Protein AF-A0AAD7NFL4-F1 (afdb_monomer_lite)

pLDDT: mean 72.19, std 21.18, range [31.39, 96.06]

Structure (mmCIF, N/CA/C/O backbone):
data_AF-A0AAD7NFL4-F1
#
_entry.id   AF-A0AAD7NFL4-F1
#
loop_
_atom_site.group_PDB
_atom_site.id
_atom_site.type_symbol
_atom_site.label_atom_id
_atom_site.label_alt_id
_atom_site.label_comp_id
_atom_site.label_asym_id
_atom_site.label_entity_id
_atom_site.label_seq_id
_atom_site.pdbx_PDB_ins_code
_atom_site.Cartn_x
_atom_site.Cartn_y
_atom_site.Cartn_z
_atom_site.occupancy
_atom_site.B_iso_or_equiv
_atom_site.auth_seq_id
_atom_site.auth_comp_id
_atom_site.auth_asym_id
_atom_site.auth_atom_id
_atom_site.pdbx_PDB_model_num
ATOM 1 N N . ARG A 1 1 ? -0.086 -15.988 -3.240 1.00 50.41 1 ARG A N 1
ATOM 2 C CA . ARG A 1 1 ? 0.186 -14.567 -2.906 1.00 50.41 1 ARG A CA 1
ATOM 3 C C . ARG A 1 1 ? 1.492 -14.173 -3.579 1.00 50.41 1 ARG A C 1
ATOM 5 O O . ARG A 1 1 ? 2.444 -14.924 -3.448 1.00 50.41 1 ARG A O 1
ATOM 12 N N . SER A 1 2 ? 1.539 -13.041 -4.280 1.00 66.38 2 SER A N 1
ATOM 13 C CA . SER A 1 2 ? 2.717 -12.602 -5.056 1.00 66.38 2 SER A CA 1
ATOM 14 C C . SER A 1 2 ? 3.659 -11.677 -4.268 1.00 66.38 2 SER A C 1
ATOM 16 O O . SER A 1 2 ? 4.400 -10.898 -4.871 1.00 66.38 2 SER A O 1
ATOM 18 N N . GLY A 1 3 ? 3.600 -11.738 -2.932 1.00 82.19 3 GLY A N 1
ATOM 19 C CA . GLY A 1 3 ? 4.280 -10.808 -2.027 1.00 82.19 3 GLY A CA 1
ATOM 20 C C . GLY A 1 3 ? 3.727 -9.383 -2.108 1.00 82.19 3 GLY A C 1
ATOM 21 O O . GLY A 1 3 ? 2.635 -9.171 -2.635 1.00 82.19 3 GLY A O 1
ATOM 22 N N . VAL A 1 4 ? 4.514 -8.432 -1.603 1.00 87.00 4 VAL A N 1
ATOM 23 C CA . VAL A 1 4 ? 4.231 -6.992 -1.651 1.00 87.00 4 VAL A CA 1
ATOM 24 C C . VAL A 1 4 ? 4.142 -6.498 -3.104 1.00 87.00 4 VAL A C 1
ATOM 26 O O . VAL A 1 4 ? 4.871 -6.961 -3.996 1.00 87.00 4 VAL A O 1
ATOM 29 N N . ALA A 1 5 ? 3.228 -5.571 -3.364 1.00 88.56 5 ALA A N 1
ATOM 30 C CA . ALA A 1 5 ? 2.949 -4.993 -4.669 1.00 88.56 5 ALA A CA 1
ATOM 31 C C . ALA A 1 5 ? 2.813 -3.466 -4.607 1.00 88.56 5 ALA A C 1
ATOM 33 O O . ALA A 1 5 ? 2.559 -2.875 -3.562 1.00 88.56 5 ALA A O 1
ATOM 34 N N . ILE A 1 6 ? 2.980 -2.822 -5.764 1.00 88.00 6 ILE A N 1
ATOM 35 C CA . ILE A 1 6 ? 2.744 -1.384 -5.915 1.00 88.00 6 ILE A CA 1
ATOM 36 C C . ILE A 1 6 ? 1.289 -1.078 -5.551 1.00 88.00 6 ILE A C 1
ATOM 38 O O . ILE A 1 6 ? 0.370 -1.775 -5.985 1.00 88.00 6 ILE A O 1
ATOM 42 N N . GLY A 1 7 ? 1.092 -0.027 -4.762 1.00 90.00 7 GLY A N 1
ATOM 43 C CA . GLY A 1 7 ? -0.212 0.379 -4.255 1.00 90.00 7 GLY A CA 1
ATOM 44 C C . GLY A 1 7 ? -0.602 -0.247 -2.920 1.00 90.00 7 GLY A C 1
ATOM 45 O O . GLY A 1 7 ? -1.619 0.160 -2.363 1.00 90.00 7 GLY A O 1
ATOM 46 N N . ASP A 1 8 ? 0.178 -1.195 -2.390 1.00 93.62 8 ASP A N 1
ATOM 47 C CA . ASP A 1 8 ? -0.079 -1.761 -1.067 1.00 93.62 8 ASP A CA 1
ATOM 48 C C . ASP A 1 8 ? 0.111 -0.693 0.016 1.00 93.62 8 ASP A C 1
ATOM 50 O O . ASP A 1 8 ? 1.147 -0.028 0.091 1.00 93.62 8 ASP A O 1
ATOM 54 N N . VAL A 1 9 ? -0.893 -0.562 0.876 1.00 93.81 9 VAL A N 1
ATOM 55 C CA . VAL A 1 9 ? -0.883 0.248 2.090 1.00 93.81 9 VAL A CA 1
ATOM 56 C C . VAL A 1 9 ? -0.680 -0.677 3.275 1.00 93.81 9 VAL A C 1
ATOM 58 O O . VAL A 1 9 ? -1.300 -1.738 3.365 1.00 93.81 9 VAL A O 1
ATOM 61 N N . GLY A 1 10 ? 0.177 -0.274 4.203 1.00 92.69 10 GLY A N 1
ATOM 62 C CA . GLY A 1 10 ? 0.465 -1.072 5.383 1.00 92.69 10 GLY A CA 1
ATOM 63 C C . GLY A 1 10 ? 1.350 -0.351 6.381 1.00 92.69 10 GLY A C 1
ATOM 64 O O . GLY A 1 10 ? 1.540 0.866 6.314 1.00 92.69 10 GLY A O 1
ATOM 65 N N . ARG A 1 11 ? 1.914 -1.122 7.306 1.00 90.06 11 ARG A N 1
ATOM 66 C CA . ARG A 1 11 ? 2.918 -0.650 8.264 1.00 90.06 11 ARG A CA 1
ATOM 67 C C . ARG A 1 11 ? 4.123 -1.574 8.298 1.00 90.06 11 ARG A C 1
ATOM 69 O O . ARG A 1 11 ? 4.030 -2.734 7.907 1.00 90.06 11 ARG A O 1
ATOM 76 N N . ILE A 1 12 ? 5.216 -1.072 8.855 1.00 87.50 12 ILE A N 1
ATOM 77 C CA . ILE A 1 12 ? 6.337 -1.912 9.272 1.00 87.50 12 ILE A CA 1
ATOM 78 C C . ILE A 1 12 ? 6.144 -2.282 10.744 1.00 87.50 12 ILE A C 1
ATOM 80 O O . ILE A 1 12 ? 5.925 -1.406 11.584 1.00 87.50 12 ILE A O 1
ATOM 84 N N . THR A 1 13 ? 6.168 -3.576 11.056 1.00 85.31 13 THR A N 1
ATOM 85 C CA . THR A 1 13 ? 6.071 -4.083 12.432 1.00 85.31 13 THR A CA 1
ATOM 86 C C . THR A 1 13 ? 7.409 -3.930 13.170 1.00 85.31 13 THR A C 1
ATOM 88 O O . THR A 1 13 ? 8.444 -3.722 12.531 1.00 85.31 13 THR A O 1
ATOM 91 N N . PRO A 1 14 ? 7.442 -4.048 14.514 1.00 86.00 14 PRO A N 1
ATOM 92 C CA . PRO A 1 14 ? 8.701 -4.086 15.267 1.00 86.00 14 PRO A CA 1
ATOM 93 C C . PRO A 1 14 ? 9.675 -5.170 14.778 1.00 86.00 14 PRO A C 1
ATOM 95 O O . PRO A 1 14 ? 10.886 -4.956 14.793 1.00 86.00 14 PRO A O 1
ATOM 98 N N . ASP A 1 15 ? 9.139 -6.276 14.256 1.00 86.94 15 ASP A N 1
ATOM 99 C CA . ASP A 1 15 ? 9.893 -7.391 13.670 1.00 86.94 15 ASP A CA 1
ATOM 100 C C . ASP A 1 15 ? 10.379 -7.112 12.235 1.00 86.94 15 ASP A C 1
ATOM 102 O O . ASP A 1 15 ? 10.940 -7.983 11.576 1.00 86.94 15 ASP A O 1
ATOM 106 N N . ARG A 1 16 ? 10.205 -5.875 11.750 1.00 81.31 16 ARG A N 1
ATOM 107 C CA . ARG A 1 16 ? 10.581 -5.398 10.408 1.00 81.31 16 ARG A CA 1
ATOM 108 C C . ARG A 1 16 ? 9.837 -6.081 9.261 1.00 81.31 16 ARG A C 1
ATOM 110 O O . ARG A 1 16 ? 10.297 -6.048 8.120 1.00 81.31 16 ARG A O 1
ATOM 117 N N . GLU A 1 17 ? 8.666 -6.637 9.540 1.00 84.88 17 GLU A N 1
ATOM 118 C CA . GLU A 1 17 ? 7.789 -7.199 8.519 1.00 84.88 17 GLU A CA 1
ATOM 119 C C . GLU A 1 17 ? 6.820 -6.144 7.986 1.00 84.88 17 GLU A C 1
ATOM 121 O O . GLU A 1 17 ? 6.429 -5.213 8.694 1.00 84.88 17 GLU A O 1
ATOM 126 N N . PHE A 1 18 ? 6.402 -6.305 6.732 1.00 88.25 18 PHE A N 1
ATOM 127 C CA . PHE A 1 18 ? 5.345 -5.487 6.152 1.00 88.25 18 PHE A CA 1
ATOM 128 C C . PHE A 1 18 ? 3.967 -6.091 6.463 1.00 88.25 18 PHE A C 1
ATOM 130 O O . PHE A 1 18 ? 3.599 -7.140 5.932 1.00 88.25 18 PHE A O 1
ATOM 137 N N . ASP A 1 19 ? 3.197 -5.407 7.309 1.00 89.94 19 ASP A N 1
ATOM 138 C CA . ASP A 1 19 ? 1.815 -5.746 7.661 1.00 89.94 19 ASP A CA 1
ATOM 139 C C . ASP A 1 19 ? 0.856 -5.043 6.689 1.00 89.94 19 ASP A C 1
ATOM 141 O O . ASP A 1 19 ? 0.641 -3.830 6.761 1.00 89.94 19 ASP A O 1
ATOM 145 N N . PHE A 1 20 ? 0.330 -5.824 5.744 1.00 93.00 20 PHE A N 1
ATOM 146 C CA . PHE A 1 20 ? -0.546 -5.374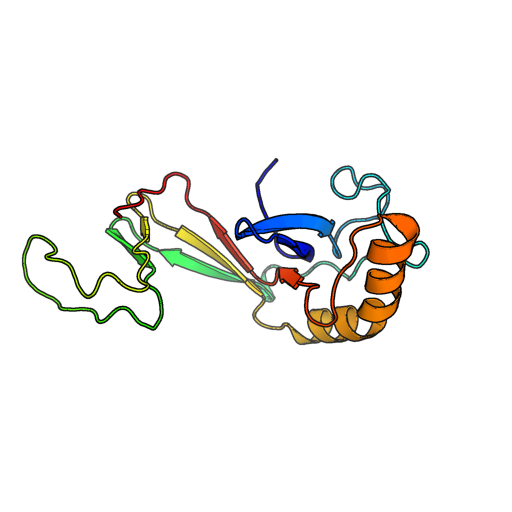 4.662 1.00 93.00 20 PHE A CA 1
ATOM 147 C C . PHE A 1 20 ? -1.962 -5.038 5.148 1.00 93.00 20 PHE A C 1
ATOM 149 O O . PHE A 1 20 ? -2.591 -5.808 5.884 1.00 93.00 20 PHE A O 1
ATOM 156 N N . PHE A 1 21 ? -2.506 -3.918 4.668 1.00 93.81 21 PHE A N 1
ATOM 157 C CA . PHE A 1 21 ? -3.887 -3.507 4.921 1.00 93.81 21 PHE A CA 1
ATOM 158 C C . PHE A 1 21 ? -4.769 -3.676 3.684 1.00 9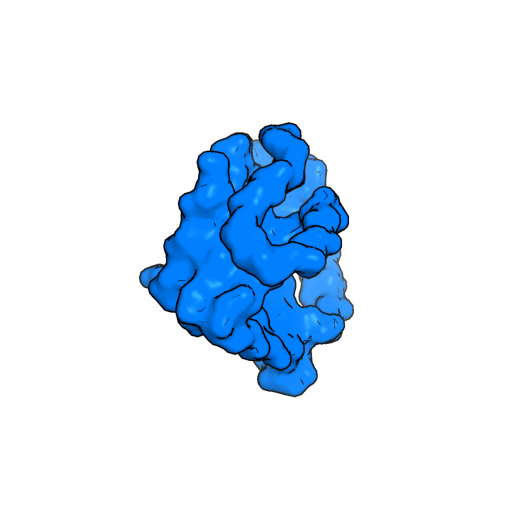3.81 21 PHE A C 1
ATOM 160 O O . PHE A 1 21 ? -5.694 -4.479 3.726 1.00 93.81 21 PHE A O 1
ATOM 167 N N . PHE A 1 22 ? -4.481 -2.953 2.604 1.00 95.62 22 PHE A N 1
ATOM 168 C CA . PHE A 1 22 ? -5.227 -2.998 1.342 1.00 95.62 22 PHE A CA 1
ATOM 169 C C . PHE A 1 22 ? -4.367 -2.435 0.205 1.00 95.62 22 PHE A C 1
ATOM 171 O O . PHE A 1 22 ? -3.318 -1.846 0.453 1.00 95.62 22 PHE A O 1
ATOM 178 N N . ASN A 1 23 ? -4.803 -2.587 -1.043 1.00 95.25 23 ASN A N 1
ATOM 179 C CA . ASN A 1 23 ? -4.162 -2.008 -2.218 1.00 95.25 23 ASN A CA 1
ATOM 180 C C . ASN A 1 23 ? -5.050 -0.927 -2.850 1.00 95.25 23 ASN A C 1
ATOM 182 O O . ASN A 1 23 ? -6.222 -1.170 -3.146 1.00 95.25 23 ASN A O 1
ATOM 186 N N . ILE A 1 24 ? -4.476 0.255 -3.089 1.00 94.56 24 ILE A N 1
ATOM 187 C CA . ILE A 1 24 ? -5.210 1.436 -3.569 1.00 94.56 24 ILE A CA 1
ATOM 188 C C . ILE A 1 24 ? -5.700 1.334 -5.015 1.00 94.56 24 ILE A C 1
ATOM 190 O O . ILE A 1 24 ? -6.587 2.086 -5.393 1.00 94.56 24 ILE A O 1
ATOM 194 N N . TYR A 1 25 ? -5.132 0.446 -5.831 1.00 92.94 25 TYR A N 1
ATOM 195 C CA . TYR A 1 25 ? -5.522 0.276 -7.236 1.00 92.94 25 TYR A CA 1
ATOM 196 C C . TYR A 1 25 ? -6.605 -0.781 -7.428 1.00 92.94 25 TYR A C 1
ATOM 198 O O . TYR A 1 25 ? -7.089 -0.982 -8.541 1.00 92.94 25 TYR A O 1
ATOM 206 N N . LEU A 1 26 ? -6.964 -1.489 -6.358 1.00 94.50 26 LEU A N 1
ATOM 207 C CA . LEU A 1 26 ? -7.917 -2.581 -6.408 1.00 94.50 26 LEU A CA 1
ATOM 208 C C . LEU A 1 26 ? -9.249 -2.142 -5.789 1.00 94.50 26 LEU A C 1
ATOM 210 O O . LEU A 1 26 ? -9.247 -1.459 -4.765 1.00 94.50 26 LEU A O 1
ATOM 214 N N . PRO A 1 27 ? -10.388 -2.549 -6.372 1.00 95.44 27 PRO A N 1
ATOM 215 C CA . PRO A 1 27 ? -11.702 -2.386 -5.757 1.00 95.44 27 PRO A CA 1
ATOM 216 C C . PRO A 1 27 ? -11.782 -2.942 -4.330 1.00 95.44 27 PRO A C 1
ATOM 218 O O . PRO A 1 27 ? -11.018 -3.831 -3.952 1.00 95.44 27 PRO A O 1
ATOM 221 N N . ALA A 1 28 ? -12.723 -2.437 -3.532 1.00 95.94 28 ALA A N 1
ATOM 222 C CA . ALA A 1 28 ? -12.947 -2.908 -2.162 1.00 95.94 28 ALA A CA 1
ATOM 223 C C . ALA A 1 28 ? -13.269 -4.413 -2.114 1.00 95.94 28 ALA A C 1
ATOM 225 O O . ALA A 1 28 ? -12.739 -5.144 -1.282 1.00 95.94 28 ALA A O 1
ATOM 226 N N . ASP A 1 29 ? -14.096 -4.878 -3.049 1.00 95.81 29 ASP A N 1
ATOM 227 C CA . ASP A 1 29 ? -14.542 -6.264 -3.210 1.00 95.81 29 ASP A CA 1
ATOM 228 C C . ASP A 1 29 ? -13.514 -7.160 -3.918 1.00 95.81 29 ASP A C 1
ATOM 230 O O . ASP A 1 29 ? -13.697 -8.376 -4.005 1.00 95.81 29 ASP A O 1
ATOM 234 N N . HIS A 1 30 ? -12.404 -6.591 -4.395 1.00 94.88 30 HIS A N 1
ATOM 235 C CA . HIS A 1 30 ? -11.343 -7.371 -5.009 1.00 94.88 30 HIS A CA 1
ATOM 236 C C . HIS A 1 30 ? -10.761 -8.372 -3.992 1.00 94.88 30 HIS A C 1
ATOM 238 O O . HIS A 1 30 ? -10.464 -7.974 -2.865 1.00 94.88 30 HIS A O 1
ATOM 244 N N . PRO A 1 31 ? -10.473 -9.636 -4.365 1.00 94.62 31 PRO A N 1
ATOM 245 C CA . PRO A 1 31 ? -10.020 -10.668 -3.422 1.00 94.62 31 PRO A CA 1
ATOM 246 C C . PRO A 1 31 ? -8.772 -10.327 -2.591 1.00 94.62 31 PRO A C 1
ATOM 248 O O . PRO A 1 31 ? -8.579 -10.881 -1.515 1.00 94.62 31 PRO A O 1
ATOM 251 N N . ILE A 1 32 ? -7.907 -9.437 -3.091 1.00 93.44 32 ILE A N 1
ATOM 252 C CA . ILE A 1 32 ? -6.731 -8.939 -2.351 1.00 93.44 32 ILE A CA 1
ATOM 253 C C . ILE A 1 32 ? -7.138 -8.012 -1.198 1.00 93.44 32 ILE A C 1
ATOM 255 O O . ILE A 1 32 ? -6.557 -8.112 -0.121 1.00 93.44 32 ILE A O 1
ATOM 259 N N . ASN A 1 33 ? -8.124 -7.142 -1.420 1.00 95.06 33 ASN A N 1
ATOM 260 C CA . ASN A 1 33 ? -8.639 -6.228 -0.402 1.00 95.06 33 ASN A CA 1
ATOM 261 C C . ASN A 1 33 ? -9.653 -6.930 0.507 1.00 95.06 33 ASN A C 1
ATOM 263 O O . ASN A 1 33 ? -9.712 -6.647 1.697 1.00 95.06 33 ASN A O 1
ATOM 267 N N . GLY A 1 34 ? -10.436 -7.866 -0.037 1.00 91.75 34 GLY A N 1
ATOM 268 C CA . GLY A 1 34 ? -11.346 -8.717 0.730 1.00 91.75 34 GLY A CA 1
ATOM 269 C C . GLY A 1 34 ? -12.424 -7.947 1.498 1.00 91.75 34 GLY A C 1
ATOM 270 O O . GLY A 1 34 ? -12.911 -8.445 2.507 1.00 91.75 34 GLY A O 1
ATOM 271 N N . GLY A 1 35 ? -12.762 -6.728 1.066 1.00 91.75 35 GLY A N 1
ATOM 272 C CA . GLY A 1 35 ? -13.663 -5.818 1.775 1.00 91.75 35 GLY A CA 1
ATOM 273 C C . GLY A 1 35 ? -13.064 -5.152 3.021 1.00 91.75 35 GLY A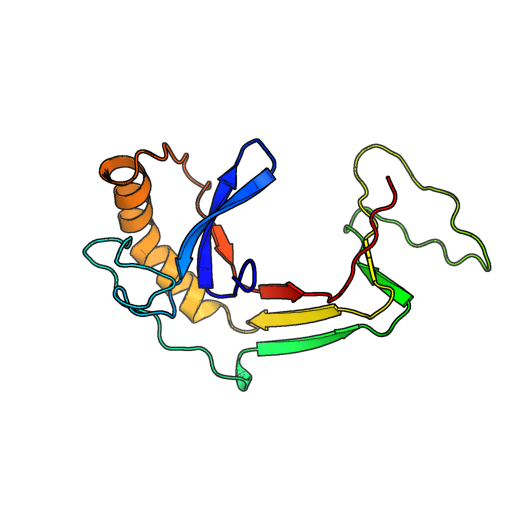 C 1
ATOM 274 O O . GLY A 1 35 ? -13.759 -4.372 3.665 1.00 91.75 35 GLY A O 1
ATOM 275 N N . ASP A 1 36 ? -11.799 -5.419 3.364 1.00 92.06 36 ASP A N 1
ATOM 276 C CA . ASP A 1 36 ? -11.100 -4.876 4.541 1.00 92.06 36 ASP A CA 1
ATOM 277 C C . ASP A 1 36 ? -10.447 -3.523 4.196 1.00 92.06 36 ASP A C 1
ATOM 279 O O . ASP A 1 36 ? -9.226 -3.359 4.194 1.00 92.06 36 ASP A O 1
ATOM 283 N N . VAL A 1 37 ? -11.291 -2.545 3.855 1.00 96.00 37 VAL A N 1
ATOM 284 C CA . VAL A 1 37 ? -10.900 -1.188 3.447 1.00 96.00 37 VAL A CA 1
ATOM 285 C C . VAL A 1 37 ? -11.668 -0.119 4.241 1.00 96.00 37 VAL A C 1
ATOM 287 O O . VAL A 1 37 ? -12.738 -0.402 4.784 1.00 96.00 37 VAL A O 1
ATOM 290 N N . PRO A 1 38 ? -11.165 1.128 4.302 1.00 95.56 38 PRO A N 1
ATOM 291 C CA . PRO A 1 38 ? -11.910 2.263 4.849 1.00 95.56 38 PRO A CA 1
ATOM 292 C C . PRO A 1 38 ? -13.293 2.430 4.203 1.00 95.56 38 PRO A C 1
ATOM 294 O O . PRO A 1 38 ? -13.466 2.181 3.013 1.00 95.56 38 PRO A O 1
ATOM 297 N N . GLY A 1 39 ? -14.285 2.893 4.969 1.00 92.19 39 GLY A N 1
ATOM 298 C CA . GLY A 1 39 ? -15.668 3.006 4.478 1.00 92.19 39 GLY A CA 1
ATOM 299 C C . GLY A 1 39 ? -15.867 4.013 3.336 1.00 92.19 39 GLY A C 1
ATOM 300 O O . GLY A 1 39 ? -16.812 3.885 2.567 1.00 92.19 39 GLY A O 1
ATOM 301 N N . ASP A 1 40 ? -14.973 4.994 3.211 1.00 91.62 40 ASP A N 1
ATOM 302 C CA . ASP A 1 40 ? -14.927 6.000 2.145 1.00 91.62 40 ASP A CA 1
ATOM 303 C C . ASP A 1 40 ? -13.949 5.633 1.012 1.00 91.62 40 ASP A C 1
ATOM 305 O O . ASP A 1 40 ? -13.634 6.461 0.155 1.00 91.62 40 ASP A O 1
ATOM 309 N N . PHE A 1 41 ? -13.451 4.393 0.999 1.00 96.06 41 PHE A N 1
ATOM 310 C CA . PHE A 1 41 ? -12.447 3.951 0.043 1.00 96.06 41 PHE A CA 1
ATOM 311 C C . PHE A 1 41 ? -12.968 3.973 -1.398 1.00 96.06 41 PHE A C 1
ATOM 313 O O . PHE A 1 41 ? -13.980 3.361 -1.740 1.00 96.06 41 PHE A O 1
ATOM 320 N N . SER A 1 42 ? -12.204 4.632 -2.268 1.00 94.75 42 SER A N 1
ATOM 321 C CA . SER A 1 42 ? -12.393 4.624 -3.718 1.00 94.75 42 SER A CA 1
ATOM 322 C C . SER A 1 42 ? -11.055 4.328 -4.397 1.00 94.75 42 SER A C 1
ATOM 324 O O . SER A 1 42 ? -10.083 5.017 -4.088 1.00 94.75 42 SER A O 1
ATOM 326 N N . PRO A 1 43 ? -10.953 3.329 -5.291 1.00 94.81 43 PRO A N 1
ATOM 327 C CA . PRO A 1 43 ? -9.678 2.984 -5.911 1.00 94.81 43 PRO A CA 1
ATOM 328 C C . PRO A 1 43 ? -9.081 4.155 -6.697 1.00 94.81 43 PRO A C 1
ATOM 330 O O . PRO A 1 43 ? -9.794 4.876 -7.397 1.00 94.81 43 PRO A O 1
ATOM 333 N N . LEU A 1 44 ? -7.762 4.319 -6.614 1.00 92.31 44 LEU A N 1
ATOM 334 C CA . LEU A 1 44 ? -7.022 5.212 -7.495 1.00 92.31 44 LEU A CA 1
ATOM 335 C C . LEU A 1 44 ? -7.014 4.633 -8.915 1.00 92.31 44 LEU A C 1
ATOM 337 O O . LEU A 1 44 ? -6.906 3.418 -9.097 1.00 92.31 44 LEU A O 1
ATOM 341 N N . GLU A 1 45 ? -7.089 5.503 -9.925 1.00 86.81 45 GLU A N 1
ATOM 342 C CA . GLU A 1 45 ? -6.957 5.089 -11.323 1.00 86.81 45 GLU A CA 1
ATOM 343 C C . GLU A 1 45 ? -5.672 4.267 -11.531 1.00 86.81 45 GLU A C 1
ATOM 345 O O . GLU A 1 45 ? -4.601 4.703 -11.088 1.00 86.81 45 GLU A O 1
ATOM 350 N N . PRO A 1 46 ? -5.748 3.100 -12.202 1.00 78.31 46 PRO A N 1
ATOM 351 C CA . PRO A 1 46 ? -4.581 2.269 -12.455 1.00 78.31 46 PRO A CA 1
ATOM 352 C C . PRO A 1 46 ? -3.474 3.044 -13.167 1.00 78.31 46 PRO A C 1
ATOM 354 O O . PRO A 1 46 ? -3.722 3.785 -14.120 1.00 78.31 46 PRO A O 1
ATOM 357 N N . TYR A 1 47 ? -2.237 2.831 -12.730 1.00 74.19 47 TYR A N 1
ATOM 358 C CA . TYR A 1 47 ? -1.070 3.299 -13.466 1.00 74.19 47 TYR A CA 1
ATOM 359 C C . TYR A 1 47 ? -0.929 2.524 -14.780 1.00 74.19 47 TYR A C 1
ATOM 361 O O . TYR A 1 47 ? -1.262 1.339 -14.875 1.00 74.19 47 TYR A O 1
ATOM 369 N N . THR A 1 48 ? -0.418 3.190 -15.807 1.00 70.94 48 THR A N 1
ATOM 370 C CA . THR A 1 48 ? -0.133 2.569 -17.101 1.00 70.94 48 THR A CA 1
ATOM 371 C C . THR A 1 48 ? 1.318 2.099 -17.158 1.00 70.94 48 THR A C 1
ATOM 373 O O . THR A 1 48 ? 2.148 2.520 -16.357 1.00 70.94 48 THR A O 1
ATOM 376 N N . GLN A 1 49 ? 1.673 1.255 -18.135 1.00 64.62 49 GLN A N 1
ATOM 377 C CA . GLN A 1 49 ? 3.078 0.862 -18.331 1.00 64.62 49 GLN A CA 1
ATOM 378 C C . GLN A 1 49 ? 4.016 2.052 -18.563 1.00 64.62 49 GLN A C 1
ATOM 380 O O . GLN A 1 49 ? 5.196 1.952 -18.261 1.00 64.62 49 GLN A O 1
ATOM 385 N N . LYS A 1 50 ? 3.499 3.181 -19.061 1.00 65.44 50 LYS A N 1
ATOM 386 C CA . LYS A 1 50 ? 4.290 4.400 -19.270 1.00 65.44 50 LYS A CA 1
ATOM 387 C C . LYS A 1 50 ? 4.678 5.089 -17.962 1.00 65.44 50 LYS A C 1
ATOM 389 O O . LYS A 1 50 ? 5.585 5.906 -17.970 1.00 65.44 50 LYS A O 1
ATOM 394 N N . ASP A 1 51 ? 3.991 4.765 -16.869 1.00 64.00 51 ASP A N 1
ATOM 395 C CA . ASP A 1 51 ? 4.250 5.326 -15.544 1.00 64.00 51 ASP A CA 1
ATOM 396 C C . ASP A 1 51 ? 5.244 4.469 -14.741 1.00 64.00 51 ASP A C 1
ATOM 398 O O . ASP A 1 51 ? 5.646 4.865 -13.645 1.00 64.00 51 ASP A O 1
ATOM 402 N N . ILE A 1 52 ? 5.624 3.291 -15.262 1.00 67.69 52 ILE A N 1
ATOM 403 C CA . ILE A 1 52 ? 6.496 2.320 -14.596 1.00 67.69 52 ILE A CA 1
ATOM 404 C C . ILE A 1 52 ? 7.891 2.367 -15.218 1.00 67.69 52 ILE A C 1
ATOM 406 O O . ILE A 1 52 ? 8.086 2.014 -16.380 1.00 67.69 52 ILE A O 1
ATOM 410 N N . PHE A 1 53 ? 8.878 2.691 -14.395 1.00 66.00 53 PHE A N 1
ATOM 411 C CA . PHE A 1 53 ? 10.269 2.396 -14.674 1.00 66.00 53 PHE A CA 1
ATOM 412 C C . PHE A 1 53 ? 10.531 0.905 -14.465 1.00 66.00 53 PHE A C 1
ATOM 414 O O . PHE A 1 53 ? 10.291 0.356 -13.379 1.00 66.00 53 PHE A O 1
ATOM 421 N N . HIS A 1 54 ? 11.030 0.268 -15.519 1.00 62.25 54 HIS A N 1
ATOM 422 C CA . HIS A 1 54 ? 11.503 -1.105 -15.506 1.00 62.25 54 HIS A CA 1
ATOM 423 C C . HIS A 1 54 ? 13.026 -1.116 -15.595 1.00 62.25 54 HIS A C 1
ATOM 425 O O . HIS A 1 54 ? 13.613 -0.483 -16.470 1.00 62.25 54 HIS A O 1
ATOM 431 N N . THR A 1 55 ? 13.671 -1.855 -14.702 1.00 55.19 55 THR A N 1
ATOM 432 C CA . THR A 1 55 ? 15.077 -2.229 -14.870 1.00 55.19 55 THR A CA 1
ATOM 433 C C . THR A 1 55 ? 15.229 -3.683 -14.498 1.00 55.19 55 THR A C 1
ATOM 435 O O . THR A 1 55 ? 14.752 -4.115 -13.445 1.00 55.19 55 THR A O 1
ATOM 438 N N . ASP A 1 56 ? 15.878 -4.409 -15.394 1.00 55.25 56 ASP A N 1
ATOM 439 C CA . ASP A 1 56 ? 16.324 -5.763 -15.155 1.00 55.25 56 ASP A CA 1
ATOM 440 C C . ASP A 1 56 ? 17.804 -5.688 -14.785 1.00 55.25 56 ASP A C 1
ATOM 442 O O . ASP A 1 56 ? 18.590 -5.020 -15.458 1.00 55.25 56 ASP A O 1
ATOM 446 N N . PHE A 1 57 ? 18.153 -6.321 -13.674 1.00 55.88 57 PHE A N 1
ATOM 447 C CA . PHE A 1 57 ? 19.540 -6.543 -13.286 1.00 55.88 57 PHE A CA 1
ATOM 448 C C . PHE A 1 57 ? 19.984 -7.909 -13.810 1.00 55.88 57 PHE A C 1
ATOM 450 O O . PHE A 1 57 ? 19.229 -8.880 -13.708 1.00 55.88 57 PHE A O 1
ATOM 457 N N . GLU A 1 58 ? 21.190 -7.989 -14.359 1.00 50.31 58 GLU A N 1
ATOM 458 C CA . GLU A 1 58 ? 21.759 -9.215 -14.916 1.00 50.31 58 GLU A CA 1
ATOM 459 C C . GLU A 1 58 ? 22.220 -10.173 -13.795 1.00 50.31 58 GLU A C 1
ATOM 461 O O . GLU A 1 58 ? 22.492 -9.752 -12.664 1.00 50.31 58 GLU A O 1
ATOM 466 N N . PRO A 1 59 ? 22.330 -11.488 -14.064 1.00 46.72 59 PRO A N 1
ATOM 467 C CA . PRO A 1 59 ? 22.925 -12.443 -13.132 1.00 46.72 59 PRO A CA 1
ATOM 468 C C . PRO A 1 59 ? 24.317 -11.994 -12.650 1.00 46.72 59 PRO A C 1
ATOM 470 O O . PRO A 1 59 ? 25.250 -11.883 -13.443 1.00 46.72 59 PRO A O 1
ATOM 473 N N . GLY A 1 60 ? 24.471 -11.771 -11.340 1.00 47.41 60 GLY A N 1
ATOM 474 C CA . GLY A 1 60 ? 25.724 -11.286 -10.736 1.00 47.41 60 GLY A CA 1
ATOM 475 C C . GLY A 1 60 ? 25.713 -9.809 -10.328 1.00 47.41 60 GLY A C 1
ATOM 476 O O . GLY A 1 60 ? 26.636 -9.368 -9.637 1.00 47.41 60 GLY A O 1
ATOM 477 N N . ASP A 1 61 ? 24.656 -9.071 -10.668 1.00 48.59 61 ASP A N 1
ATOM 478 C CA . ASP A 1 61 ? 24.408 -7.749 -10.104 1.00 48.59 61 ASP A CA 1
ATOM 479 C C . ASP A 1 61 ? 24.119 -7.831 -8.595 1.00 48.59 61 ASP A C 1
ATOM 481 O O . ASP A 1 61 ? 23.611 -8.827 -8.067 1.00 48.59 61 ASP A O 1
ATOM 485 N N . HIS A 1 62 ? 24.471 -6.766 -7.875 1.00 50.69 62 HIS A N 1
ATOM 486 C CA . HIS A 1 62 ? 24.283 -6.657 -6.431 1.00 50.69 62 HIS A CA 1
ATOM 487 C C . HIS A 1 62 ? 23.505 -5.390 -6.091 1.00 50.69 62 HIS A C 1
ATOM 489 O O . HIS A 1 62 ? 23.793 -4.308 -6.603 1.00 50.69 62 HIS A O 1
ATOM 495 N N . VAL A 1 63 ? 22.543 -5.523 -5.179 1.00 49.91 63 VAL A N 1
ATOM 496 C CA . VAL A 1 63 ? 21.865 -4.382 -4.561 1.00 49.91 63 VAL A CA 1
ATOM 497 C C . VAL A 1 63 ? 22.451 -4.215 -3.170 1.00 49.91 63 VAL A C 1
ATOM 499 O O . VAL A 1 63 ? 22.359 -5.113 -2.328 1.00 49.91 63 VAL A O 1
ATOM 502 N N . SER A 1 64 ? 23.076 -3.065 -2.942 1.00 44.31 64 SER A N 1
ATOM 503 C CA . SER A 1 64 ? 23.693 -2.733 -1.663 1.00 44.31 64 SER A CA 1
ATOM 504 C C . SER A 1 64 ? 23.034 -1.507 -1.050 1.00 44.31 64 SER A C 1
ATOM 506 O O . SER A 1 64 ? 22.557 -0.614 -1.753 1.00 44.31 64 SER A O 1
ATOM 508 N N . SER A 1 65 ? 23.029 -1.435 0.280 1.00 40.75 65 SER A N 1
ATOM 509 C CA . SER A 1 65 ? 22.617 -0.220 0.978 1.00 40.75 65 SER A CA 1
ATOM 510 C C . SER A 1 65 ? 23.518 0.966 0.591 1.00 40.75 65 SER A C 1
ATOM 512 O O . SER A 1 65 ? 24.691 0.765 0.278 1.00 40.75 65 SER A O 1
ATOM 514 N N . PRO A 1 66 ? 23.038 2.221 0.685 1.00 38.06 66 PRO A N 1
ATOM 515 C CA . PRO A 1 66 ? 23.860 3.410 0.420 1.00 38.06 66 PRO A CA 1
ATOM 516 C C . PRO A 1 66 ? 25.137 3.502 1.278 1.00 38.06 66 PRO A C 1
ATOM 518 O O . PRO A 1 66 ? 26.070 4.216 0.928 1.00 38.06 66 PRO A O 1
ATOM 521 N N . SER A 1 67 ? 25.172 2.793 2.411 1.00 36.03 67 SER A N 1
ATOM 522 C CA . SER A 1 67 ? 26.322 2.664 3.315 1.00 36.03 67 SER A CA 1
ATOM 523 C C . SER A 1 67 ? 27.379 1.650 2.857 1.00 36.03 67 SER A C 1
ATOM 525 O O . SER A 1 67 ? 28.439 1.556 3.475 1.00 36.03 67 SER A O 1
ATOM 527 N N . ALA A 1 68 ? 27.107 0.867 1.815 1.00 39.53 68 ALA A N 1
ATOM 528 C CA . ALA A 1 68 ? 28.044 -0.113 1.299 1.00 39.53 68 ALA A CA 1
ATOM 529 C C . ALA A 1 68 ? 29.041 0.561 0.352 1.00 39.53 68 ALA A C 1
ATOM 531 O O . ALA A 1 68 ? 28.691 1.046 -0.724 1.00 39.53 68 ALA A O 1
ATOM 532 N N . HIS A 1 69 ? 30.312 0.569 0.740 1.00 36.97 69 HIS A N 1
ATOM 533 C CA . HIS A 1 69 ? 31.387 0.995 -0.144 1.00 36.97 69 HIS A CA 1
ATOM 534 C C . HIS A 1 69 ? 31.790 -0.170 -1.055 1.00 36.97 69 HIS A C 1
ATOM 536 O O . HIS A 1 69 ? 32.231 -1.214 -0.573 1.00 36.97 69 HIS A O 1
ATOM 542 N N . LYS A 1 70 ? 31.646 0.011 -2.374 1.00 35.50 70 LYS A N 1
ATOM 543 C CA . LYS A 1 70 ? 32.151 -0.930 -3.380 1.00 35.50 70 LYS A CA 1
ATOM 544 C C . LYS A 1 70 ? 33.678 -0.833 -3.430 1.00 35.50 70 LYS A C 1
ATOM 546 O O . LYS A 1 70 ? 34.215 0.230 -3.733 1.00 35.50 70 LYS A O 1
ATOM 551 N N . LEU A 1 71 ? 34.367 -1.937 -3.159 1.00 32.62 71 LEU A N 1
ATOM 552 C CA . LEU A 1 71 ? 35.784 -2.093 -3.472 1.00 32.62 71 LEU A CA 1
ATOM 553 C C . LEU A 1 71 ? 35.874 -3.092 -4.633 1.00 32.62 71 LEU A C 1
ATOM 555 O O . LEU A 1 71 ? 35.603 -4.275 -4.437 1.00 32.62 71 LEU A O 1
ATOM 559 N N . ASP A 1 72 ? 36.185 -2.620 -5.843 1.00 33.41 72 ASP A N 1
ATOM 560 C CA . ASP A 1 72 ? 36.509 -3.517 -6.958 1.00 33.41 72 ASP A CA 1
ATOM 561 C C . ASP A 1 72 ? 37.867 -4.161 -6.666 1.00 33.41 72 ASP A C 1
ATOM 563 O O . ASP A 1 72 ? 38.912 -3.525 -6.796 1.00 33.41 72 ASP A O 1
ATOM 567 N N . LEU A 1 73 ? 37.848 -5.422 -6.237 1.00 32.78 73 LEU A N 1
ATOM 568 C CA . LEU A 1 73 ? 39.029 -6.272 -6.208 1.00 32.78 73 LEU A CA 1
ATOM 569 C C . LEU A 1 73 ? 38.696 -7.587 -6.908 1.00 32.78 73 LEU A C 1
ATOM 571 O O . LEU A 1 73 ? 37.694 -8.236 -6.603 1.00 32.78 73 LEU A O 1
ATOM 575 N N . GLU A 1 74 ? 39.549 -7.970 -7.851 1.00 38.62 74 GLU A N 1
ATOM 576 C CA . GLU A 1 74 ? 39.496 -9.259 -8.524 1.00 38.62 74 GLU A CA 1
ATOM 577 C C . GLU A 1 74 ? 39.619 -10.385 -7.476 1.00 38.62 74 GLU A C 1
ATOM 579 O O . GLU A 1 74 ? 40.717 -10.707 -7.030 1.00 38.62 74 GLU A O 1
ATOM 584 N N . SER A 1 75 ? 38.479 -10.987 -7.099 1.00 31.39 75 SER A N 1
ATOM 585 C CA . SER A 1 75 ? 38.293 -12.190 -6.253 1.00 31.39 75 SER A CA 1
ATOM 586 C C . SER A 1 75 ? 38.539 -12.093 -4.726 1.00 31.39 75 SER A C 1
ATOM 588 O O . SER A 1 75 ? 39.211 -11.193 -4.228 1.00 31.39 75 SER A O 1
ATOM 590 N N . PRO A 1 76 ? 38.044 -13.095 -3.965 1.00 39.62 76 PRO A N 1
ATOM 591 C CA . PRO A 1 76 ? 36.701 -13.169 -3.384 1.00 39.62 76 PRO A CA 1
ATOM 592 C C . PRO A 1 76 ? 36.464 -12.140 -2.258 1.00 39.62 76 PRO A C 1
ATOM 594 O O . PRO A 1 76 ? 37.342 -11.864 -1.440 1.00 39.62 76 PRO A O 1
ATOM 597 N N . LEU A 1 77 ? 35.231 -11.621 -2.213 1.00 37.66 77 LEU A N 1
ATOM 598 C CA . LEU A 1 77 ? 34.722 -10.599 -1.289 1.00 37.66 77 LEU A CA 1
ATOM 599 C C . LEU A 1 77 ? 35.200 -10.814 0.161 1.00 37.66 77 LEU A C 1
ATOM 601 O O . LEU A 1 77 ? 34.783 -11.757 0.833 1.00 37.66 77 LEU A O 1
ATOM 605 N N . LYS A 1 78 ? 36.045 -9.908 0.667 1.00 37.28 78 LYS A N 1
ATOM 606 C CA . LYS A 1 78 ? 36.335 -9.775 2.101 1.00 37.28 78 LYS A CA 1
ATOM 607 C C . LYS A 1 78 ? 35.582 -8.567 2.660 1.00 37.28 78 LYS A C 1
ATOM 609 O O . LYS A 1 78 ? 35.672 -7.465 2.133 1.00 37.28 78 LYS A O 1
ATOM 614 N N . TYR A 1 79 ? 34.816 -8.855 3.707 1.00 43.94 79 TYR A N 1
ATOM 615 C CA . TYR A 1 79 ? 33.772 -8.058 4.356 1.00 43.94 79 TYR A CA 1
ATOM 616 C C . TYR A 1 79 ? 34.149 -6.608 4.715 1.00 43.94 79 TYR A C 1
ATOM 618 O O . TYR A 1 79 ? 35.275 -6.336 5.131 1.00 43.94 79 TYR A O 1
ATOM 626 N N . VAL A 1 80 ? 33.157 -5.707 4.683 1.00 39.56 80 VAL A N 1
ATOM 627 C CA . VAL A 1 80 ? 33.246 -4.332 5.206 1.00 39.56 80 VAL A CA 1
ATOM 628 C C . VAL A 1 80 ? 32.191 -4.127 6.301 1.00 39.56 80 VAL A C 1
ATOM 630 O O . VAL A 1 80 ? 31.008 -4.325 6.063 1.00 39.56 80 VAL A O 1
ATOM 633 N N . ASN A 1 81 ? 32.675 -3.729 7.484 1.00 40.19 81 ASN A N 1
ATOM 634 C CA . ASN A 1 81 ? 32.006 -3.182 8.679 1.00 40.19 81 ASN A CA 1
ATOM 635 C C . ASN A 1 81 ? 30.631 -3.787 9.105 1.00 40.19 81 ASN A C 1
ATOM 637 O O . ASN A 1 81 ? 29.606 -3.494 8.492 1.00 40.19 81 ASN A O 1
ATOM 641 N N . PRO A 1 82 ? 30.567 -4.544 10.221 1.00 40.94 82 PRO A N 1
ATOM 642 C CA . PRO A 1 82 ? 29.419 -5.379 10.594 1.00 40.94 82 PRO A CA 1
ATOM 643 C C . PRO A 1 82 ? 28.216 -4.644 11.206 1.00 40.94 82 PRO A C 1
ATOM 645 O O . PRO A 1 82 ? 27.290 -5.300 11.674 1.00 40.94 82 PRO A O 1
ATOM 648 N N . SER A 1 83 ? 28.190 -3.310 11.270 1.00 45.44 83 SER A N 1
ATOM 649 C CA . SER A 1 83 ? 27.124 -2.656 12.040 1.00 45.44 83 SER A CA 1
ATOM 650 C C . SER A 1 83 ? 25.789 -2.550 11.303 1.00 45.44 83 SER A C 1
ATOM 652 O O . SER A 1 83 ? 24.775 -2.772 11.952 1.00 45.44 83 SER A O 1
ATOM 654 N N . ILE A 1 84 ? 25.735 -2.251 9.996 1.00 44.34 84 ILE A N 1
ATOM 655 C CA . ILE A 1 84 ? 24.480 -2.242 9.209 1.00 44.34 84 ILE A CA 1
ATOM 656 C C . ILE A 1 84 ? 24.811 -2.354 7.707 1.00 44.34 84 ILE A C 1
ATOM 658 O O . ILE A 1 84 ? 24.910 -1.345 7.005 1.00 44.34 84 ILE A O 1
ATOM 662 N N . CYS A 1 85 ? 24.994 -3.568 7.196 1.00 38.47 85 CYS A N 1
ATOM 663 C CA . CYS A 1 85 ? 25.077 -3.808 5.756 1.00 38.47 85 CYS A CA 1
ATOM 664 C C . CYS A 1 85 ? 24.375 -5.127 5.437 1.00 38.47 85 CYS A C 1
ATOM 666 O O . CYS A 1 85 ? 24.712 -6.157 6.013 1.00 38.47 85 CYS A O 1
ATOM 668 N N . ALA A 1 86 ? 23.381 -5.084 4.553 1.00 50.06 86 ALA A N 1
ATOM 669 C CA . ALA A 1 86 ? 22.823 -6.273 3.927 1.00 50.06 86 ALA A CA 1
ATOM 670 C C . ALA A 1 86 ? 23.239 -6.221 2.459 1.00 50.06 86 ALA A C 1
ATOM 672 O O . ALA A 1 86 ? 22.896 -5.269 1.756 1.00 50.06 86 ALA A O 1
ATOM 673 N N . ILE A 1 87 ? 24.011 -7.214 2.022 1.00 47.28 87 ILE A N 1
ATOM 674 C CA . ILE A 1 87 ? 24.348 -7.394 0.611 1.00 47.28 87 ILE A CA 1
ATOM 675 C C . ILE A 1 87 ? 23.399 -8.456 0.076 1.00 47.28 87 ILE A C 1
ATOM 677 O O . ILE A 1 87 ? 23.444 -9.611 0.507 1.00 47.28 87 ILE A O 1
ATOM 681 N N . LEU A 1 88 ? 22.525 -8.058 -0.847 1.00 45.44 88 LEU A N 1
ATOM 682 C CA . LEU A 1 88 ? 21.655 -8.991 -1.544 1.00 45.44 88 LEU A CA 1
ATOM 68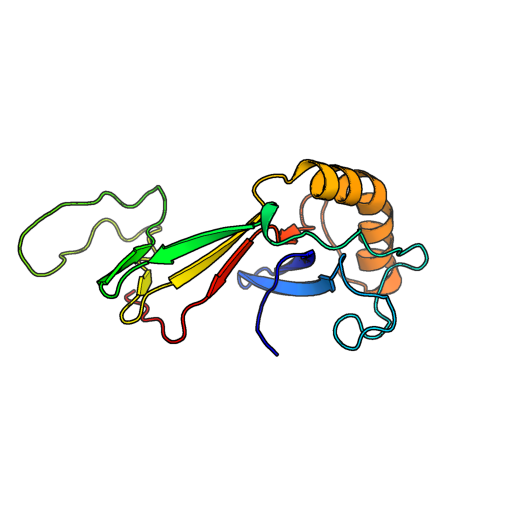3 C C . LEU A 1 88 ? 22.375 -9.464 -2.807 1.00 45.44 88 LEU A C 1
ATOM 685 O O . LEU A 1 88 ? 22.580 -8.688 -3.742 1.00 45.44 88 LEU A O 1
ATOM 689 N N . VAL A 1 89 ? 22.777 -10.736 -2.825 1.00 49.41 89 VAL A N 1
ATOM 690 C CA . VAL A 1 89 ? 23.357 -11.359 -4.021 1.00 49.41 89 VAL A CA 1
ATOM 691 C C . VAL A 1 89 ? 22.218 -11.927 -4.861 1.00 49.41 89 VAL A C 1
ATOM 693 O O . VAL A 1 89 ? 21.404 -12.712 -4.362 1.00 49.41 89 VAL A O 1
ATOM 696 N N . LEU A 1 90 ? 22.163 -11.525 -6.132 1.00 51.25 90 LEU A N 1
ATOM 697 C CA . LEU A 1 90 ? 21.072 -11.823 -7.058 1.00 51.25 90 LEU A CA 1
ATOM 698 C C . LEU A 1 90 ? 21.567 -12.754 -8.174 1.00 51.25 90 LEU A C 1
ATOM 700 O O . LEU A 1 90 ? 21.870 -12.305 -9.281 1.00 51.25 90 LEU A O 1
ATOM 704 N N . PRO A 1 91 ? 21.661 -14.071 -7.919 1.00 46.81 91 PRO A N 1
ATOM 705 C CA . PRO A 1 91 ? 22.239 -15.012 -8.878 1.00 46.81 91 PRO A CA 1
ATOM 706 C C . PRO A 1 91 ? 21.426 -15.147 -10.176 1.00 46.81 91 PRO A C 1
ATOM 708 O O . PRO A 1 91 ? 21.956 -15.644 -11.161 1.00 46.81 91 PRO A O 1
ATOM 711 N N . HIS A 1 92 ? 20.167 -14.697 -10.192 1.00 47.88 92 HIS A N 1
ATOM 712 C CA . HIS A 1 92 ? 19.285 -14.723 -11.366 1.00 47.88 92 HIS A CA 1
ATOM 713 C C . HIS A 1 92 ? 18.685 -13.341 -11.691 1.00 47.88 92 HIS A C 1
ATOM 715 O O . HIS A 1 92 ? 17.647 -13.270 -12.345 1.00 47.88 92 HIS A O 1
ATOM 721 N N . GLY A 1 93 ? 19.306 -12.257 -11.209 1.00 50.59 93 GLY A N 1
ATOM 722 C CA . GLY A 1 93 ? 18.844 -10.891 -11.462 1.00 50.59 93 GLY A CA 1
ATOM 723 C C . GLY A 1 93 ? 17.662 -10.426 -10.599 1.00 50.59 93 GLY A C 1
ATOM 724 O O . GLY A 1 93 ? 17.137 -11.161 -9.751 1.00 50.59 93 GLY A O 1
ATOM 725 N N . VAL A 1 94 ? 17.247 -9.174 -10.809 1.00 57.84 94 VAL A N 1
ATOM 726 C CA . VAL A 1 94 ? 16.071 -8.537 -10.185 1.00 57.84 94 VAL A CA 1
ATOM 727 C C . VAL A 1 94 ? 15.226 -7.867 -11.247 1.00 57.84 94 VAL A C 1
ATOM 729 O O . VAL A 1 94 ? 15.740 -7.130 -12.079 1.00 57.84 94 VAL A O 1
ATOM 732 N N . HIS A 1 95 ? 13.914 -8.059 -11.139 1.00 57.84 95 HIS A N 1
ATOM 733 C CA . HIS A 1 95 ? 12.937 -7.228 -11.824 1.00 57.84 95 HIS A CA 1
ATOM 734 C C . HIS A 1 95 ? 12.537 -6.083 -10.895 1.00 57.84 95 HIS A C 1
ATOM 736 O O . HIS A 1 95 ? 11.774 -6.287 -9.940 1.00 57.84 95 HIS A O 1
ATOM 742 N N . LEU A 1 96 ? 13.043 -4.881 -11.170 1.00 59.91 96 LEU A N 1
ATOM 743 C CA . LEU A 1 96 ? 12.591 -3.659 -10.517 1.00 59.91 96 LEU A CA 1
ATOM 744 C C . LEU A 1 96 ? 11.360 -3.130 -11.255 1.00 59.91 96 LEU A C 1
ATOM 746 O O . LEU A 1 96 ? 11.377 -2.914 -12.468 1.00 59.91 96 LEU A O 1
ATOM 750 N N . LYS A 1 97 ? 10.284 -2.885 -10.507 1.00 62.56 97 LYS A N 1
ATOM 751 C CA . LYS A 1 97 ? 9.140 -2.096 -10.971 1.00 62.56 97 LYS A CA 1
ATOM 752 C C . LYS A 1 97 ? 8.968 -0.922 -10.031 1.00 62.56 97 LYS A C 1
ATOM 754 O O . LYS A 1 97 ? 8.686 -1.131 -8.854 1.00 62.56 97 LYS A O 1
ATOM 759 N N . LYS A 1 98 ? 9.104 0.302 -10.531 1.00 67.75 98 LYS A N 1
ATOM 760 C CA . LYS A 1 98 ? 8.911 1.519 -9.734 1.00 67.75 98 LYS A CA 1
ATOM 761 C C . LYS A 1 98 ? 8.090 2.529 -10.514 1.00 67.75 98 LYS A C 1
ATOM 763 O O . LYS A 1 98 ? 8.299 2.682 -11.707 1.00 67.75 98 LYS A O 1
ATOM 768 N N . LEU A 1 99 ? 7.175 3.227 -9.852 1.00 68.81 99 LEU A N 1
ATOM 769 C CA . LEU A 1 99 ? 6.470 4.339 -10.484 1.00 68.81 99 LEU A CA 1
ATOM 770 C C . LEU A 1 99 ? 7.377 5.573 -10.575 1.00 68.81 99 LEU A C 1
ATOM 772 O O . LEU A 1 99 ? 7.943 5.995 -9.564 1.00 68.81 99 LEU A O 1
ATOM 776 N N . GLU A 1 100 ? 7.510 6.155 -11.769 1.00 66.44 100 GLU A N 1
ATOM 777 C CA . GLU A 1 100 ? 8.300 7.381 -11.981 1.00 66.44 100 GLU A CA 1
ATOM 778 C C . GLU A 1 100 ? 7.547 8.624 -11.513 1.00 66.44 100 GLU A C 1
ATOM 780 O O . GLU A 1 100 ? 8.105 9.478 -10.823 1.00 66.44 100 GLU A O 1
ATOM 785 N N . ASN A 1 101 ? 6.256 8.712 -11.847 1.00 67.38 101 ASN A N 1
ATOM 786 C CA . ASN A 1 101 ? 5.408 9.829 -11.455 1.00 67.38 101 ASN A CA 1
ATOM 787 C C . ASN A 1 101 ? 4.539 9.459 -10.251 1.00 67.38 101 ASN A C 1
ATOM 789 O O . ASN A 1 101 ? 3.447 8.902 -10.376 1.00 67.38 101 ASN A O 1
ATOM 793 N N . LEU A 1 102 ? 5.029 9.810 -9.063 1.00 77.00 102 LEU A N 1
ATOM 794 C CA . LEU A 1 102 ? 4.326 9.566 -7.806 1.00 77.00 102 LEU A CA 1
ATOM 795 C C . LEU A 1 102 ? 3.281 10.632 -7.468 1.00 77.00 102 LEU A C 1
ATOM 797 O O . LEU A 1 102 ? 2.589 10.461 -6.470 1.00 77.00 102 LEU A O 1
ATOM 801 N N . GLY A 1 103 ? 3.130 11.702 -8.257 1.00 77.94 103 GLY A N 1
ATOM 802 C CA . GLY A 1 103 ? 2.288 12.850 -7.893 1.00 77.94 103 GLY A CA 1
ATOM 803 C C . GLY A 1 103 ? 0.849 12.449 -7.566 1.00 77.94 103 GLY A C 1
ATOM 804 O O . GLY A 1 103 ? 0.372 12.685 -6.457 1.00 77.94 103 GLY A O 1
ATOM 805 N N . LYS A 1 104 ? 0.199 11.705 -8.474 1.00 82.44 104 LYS A N 1
ATOM 806 C CA . LYS A 1 104 ? -1.168 11.190 -8.262 1.00 82.44 104 LYS A CA 1
ATOM 807 C C . LYS A 1 104 ? -1.276 10.315 -7.011 1.00 82.44 104 LYS A C 1
ATOM 809 O O . LYS A 1 104 ? -2.266 10.380 -6.286 1.00 82.44 104 LYS A O 1
ATOM 814 N N . MET A 1 105 ? -0.256 9.497 -6.759 1.00 84.88 105 MET A N 1
ATOM 815 C CA . MET A 1 105 ? -0.212 8.591 -5.617 1.00 84.88 105 MET A CA 1
ATOM 816 C C . MET A 1 105 ? -0.025 9.356 -4.300 1.00 84.88 105 MET A C 1
ATOM 818 O O . MET A 1 105 ? -0.707 9.061 -3.323 1.00 84.88 105 MET A O 1
ATOM 822 N N . GLN A 1 106 ? 0.856 10.356 -4.274 1.00 82.56 106 GLN A N 1
ATOM 823 C CA . GLN A 1 106 ? 1.113 11.206 -3.111 1.00 82.56 106 GLN A CA 1
ATOM 824 C C . GLN A 1 106 ? -0.105 12.059 -2.762 1.00 82.56 106 GLN A C 1
ATOM 826 O O . GLN A 1 106 ? -0.499 12.109 -1.600 1.00 82.56 106 GLN A O 1
ATOM 831 N N . GLU A 1 107 ? -0.744 12.677 -3.756 1.00 86.31 107 GLU A N 1
ATOM 832 C CA . GLU A 1 107 ? -1.983 13.437 -3.567 1.00 86.31 107 GLU A CA 1
ATOM 833 C C . GLU A 1 107 ? -3.116 12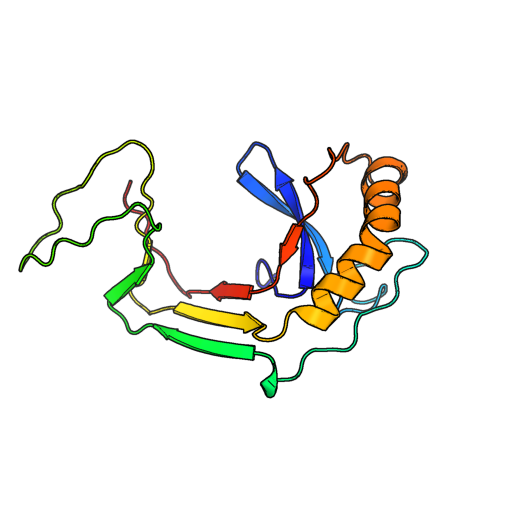.548 -3.055 1.00 86.31 107 GLU A C 1
ATOM 835 O O . GLU A 1 107 ? -3.889 12.939 -2.180 1.00 86.31 107 GLU A O 1
ATOM 840 N N . TYR A 1 108 ? -3.236 11.334 -3.595 1.00 88.56 108 TYR A N 1
ATOM 841 C CA . TYR A 1 108 ? -4.213 10.365 -3.123 1.00 88.56 108 TYR A CA 1
ATOM 842 C C . TYR A 1 108 ? -3.908 9.907 -1.689 1.00 88.56 108 TYR A C 1
ATOM 844 O O . TYR A 1 108 ? -4.807 9.923 -0.853 1.00 88.56 108 TYR A O 1
ATOM 852 N N . PHE A 1 109 ? -2.654 9.589 -1.358 1.00 88.25 109 PHE A N 1
ATOM 853 C CA . PHE A 1 109 ? -2.252 9.242 0.007 1.00 88.25 109 PHE A CA 1
ATOM 854 C C . PHE A 1 109 ? -2.556 10.383 0.979 1.00 88.25 109 PHE A C 1
ATOM 856 O O . PHE A 1 109 ? -3.227 10.168 1.980 1.00 88.25 109 PHE A O 1
ATOM 863 N N . ALA A 1 110 ? -2.124 11.609 0.676 1.00 87.88 110 ALA A N 1
ATOM 864 C CA . ALA A 1 110 ? -2.302 12.761 1.556 1.00 87.88 110 ALA A CA 1
ATOM 865 C C . ALA A 1 110 ? -3.782 13.070 1.823 1.00 87.88 110 ALA A C 1
ATOM 867 O O . ALA A 1 110 ? -4.151 13.342 2.964 1.00 87.88 110 ALA A O 1
ATOM 868 N N . ARG A 1 111 ? -4.638 12.979 0.795 1.00 92.81 111 ARG A N 1
ATOM 869 C CA . ARG A 1 111 ? -6.084 13.206 0.938 1.00 92.81 111 ARG A CA 1
ATOM 870 C C . ARG A 1 111 ? -6.780 12.157 1.803 1.00 92.81 111 ARG A C 1
ATOM 872 O O . ARG A 1 111 ? -7.762 12.491 2.454 1.00 92.81 111 ARG A O 1
ATOM 879 N N . ASN A 1 112 ? -6.293 10.917 1.806 1.00 93.38 112 ASN A N 1
ATOM 880 C CA . ASN A 1 112 ? -6.970 9.800 2.467 1.00 93.38 112 ASN A CA 1
ATOM 881 C C . ASN A 1 112 ? -6.287 9.325 3.763 1.00 93.38 112 ASN A C 1
ATOM 883 O O . ASN A 1 112 ? -6.900 8.598 4.542 1.00 93.38 112 ASN A O 1
ATOM 887 N N . ALA A 1 113 ? -5.043 9.736 4.032 1.00 90.38 113 ALA A N 1
ATOM 888 C CA . ALA A 1 113 ? -4.240 9.230 5.147 1.00 90.38 113 ALA A CA 1
ATOM 889 C C . ALA A 1 113 ? -4.966 9.334 6.493 1.00 90.38 113 ALA A C 1
ATOM 891 O O . ALA A 1 113 ? -4.906 8.407 7.297 1.00 90.38 113 ALA A O 1
ATOM 892 N N . GLU A 1 114 ? -5.692 10.426 6.735 1.00 93.31 114 GLU A N 1
ATOM 893 C CA . GLU A 1 114 ? -6.466 10.593 7.964 1.00 93.31 114 GLU A CA 1
ATOM 894 C C . GLU A 1 114 ? -7.564 9.527 8.115 1.00 93.31 114 GLU A C 1
ATOM 896 O O . GLU A 1 114 ? -7.681 8.919 9.185 1.00 93.31 114 GLU A O 1
ATOM 901 N N . SER A 1 115 ? -8.342 9.258 7.058 1.00 95.00 115 SER A N 1
ATOM 902 C CA . SER A 1 115 ? -9.375 8.213 7.096 1.00 95.00 115 SER A CA 1
ATOM 903 C C . SER A 1 115 ? -8.739 6.836 7.302 1.00 95.00 115 SER A C 1
ATOM 905 O O . SER A 1 115 ? -9.247 6.031 8.082 1.00 95.00 115 SER A O 1
ATOM 907 N N . TRP A 1 116 ? -7.558 6.604 6.725 1.00 94.38 116 TRP A N 1
ATOM 908 C CA . TRP A 1 116 ? -6.814 5.353 6.864 1.00 94.38 116 TRP A CA 1
ATOM 909 C C . TRP A 1 116 ? -6.246 5.152 8.269 1.00 94.38 116 TRP A C 1
ATOM 911 O O . TRP A 1 116 ? -6.302 4.034 8.784 1.00 94.38 116 TRP A O 1
ATOM 921 N N . TYR A 1 117 ? -5.759 6.207 8.929 1.00 92.44 117 TYR A N 1
ATOM 922 C CA . TYR A 1 117 ? -5.373 6.150 10.343 1.00 92.44 117 TYR A CA 1
ATOM 923 C C . TYR A 1 117 ? -6.575 5.837 11.231 1.00 92.44 117 TYR A C 1
ATOM 925 O O . TYR A 1 117 ? -6.491 4.945 12.076 1.00 92.44 117 TYR A O 1
ATOM 933 N N . ARG A 1 118 ? -7.707 6.524 11.023 1.00 93.81 118 ARG A N 1
ATOM 934 C CA . ARG A 1 118 ? -8.946 6.262 11.773 1.00 93.81 118 ARG A CA 1
ATOM 935 C C . ARG A 1 118 ? -9.416 4.826 11.568 1.00 93.81 118 ARG A C 1
ATOM 937 O O . ARG A 1 118 ? -9.708 4.146 12.544 1.00 93.81 118 ARG A O 1
ATOM 944 N N . TYR A 1 119 ? -9.429 4.348 10.328 1.00 93.50 119 TYR A N 1
ATOM 945 C CA . TYR A 1 119 ? -9.774 2.971 9.993 1.00 93.50 119 TYR A CA 1
ATOM 946 C C . TYR A 1 119 ? -8.851 1.969 10.696 1.00 93.50 119 TYR A C 1
ATOM 948 O O . TYR A 1 119 ? -9.294 1.096 11.443 1.00 93.50 119 TYR A O 1
ATOM 956 N N . SER A 1 120 ? -7.543 2.137 10.523 1.00 91.44 120 SER A N 1
ATOM 957 C CA . SER A 1 120 ? -6.546 1.208 11.051 1.00 91.44 120 SER A CA 1
ATOM 958 C C . SER A 1 120 ? -6.547 1.160 12.580 1.00 91.44 120 SER A C 1
ATOM 960 O O . SER A 1 120 ? -6.394 0.085 13.159 1.00 91.44 120 SER A O 1
ATOM 962 N N . ASN A 1 121 ? -6.744 2.299 13.247 1.00 92.38 121 ASN A N 1
ATOM 963 C CA . ASN A 1 121 ? -6.712 2.378 14.706 1.00 92.38 121 ASN A CA 1
ATOM 964 C C . ASN A 1 121 ? -8.051 2.019 15.345 1.00 92.38 121 ASN A C 1
ATOM 966 O O . ASN A 1 121 ? -8.066 1.241 16.294 1.00 92.38 121 ASN A O 1
ATOM 970 N N . ASN A 1 122 ? -9.161 2.536 14.818 1.00 91.56 122 ASN A N 1
ATOM 971 C CA . ASN A 1 122 ? -10.469 2.407 15.461 1.00 91.56 122 ASN A CA 1
ATOM 972 C C . ASN A 1 122 ? -11.227 1.155 15.008 1.00 91.56 122 ASN A C 1
ATOM 974 O O . ASN A 1 122 ? -12.003 0.614 15.788 1.00 91.56 122 ASN A O 1
ATOM 978 N N . VAL A 1 123 ? -11.016 0.696 13.769 1.00 89.06 123 VAL A N 1
ATOM 979 C CA . VAL A 1 123 ? -11.697 -0.491 13.220 1.00 89.06 123 VAL A CA 1
ATOM 980 C C . VAL A 1 123 ? -10.797 -1.719 13.315 1.00 89.06 123 VAL A C 1
ATOM 982 O O . VAL A 1 123 ? -11.224 -2.753 13.820 1.00 89.06 123 VAL A O 1
ATOM 985 N N . ARG A 1 124 ? -9.529 -1.610 12.893 1.00 88.50 124 ARG A N 1
ATOM 986 C CA . ARG A 1 124 ? -8.582 -2.746 12.906 1.00 88.50 124 ARG A CA 1
ATOM 987 C C . ARG A 1 124 ? -7.740 -2.865 14.182 1.00 88.50 124 ARG A C 1
ATOM 989 O O . ARG A 1 124 ? -6.964 -3.813 14.302 1.00 88.50 124 ARG A O 1
ATOM 996 N N . GLY A 1 125 ? -7.845 -1.916 15.118 1.00 89.06 125 GLY A N 1
ATOM 997 C CA . GLY A 1 125 ? -7.139 -1.963 16.405 1.00 89.06 125 GLY A CA 1
ATOM 998 C C . GLY A 1 125 ? -5.608 -1.961 16.295 1.00 89.06 125 GLY A C 1
ATOM 999 O O . GLY A 1 125 ? -4.930 -2.535 17.144 1.00 89.06 125 GLY A O 1
ATOM 1000 N N . ARG A 1 126 ? -5.034 -1.378 15.232 1.00 86.69 126 ARG A N 1
ATOM 1001 C CA . ARG A 1 126 ? -3.594 -1.490 14.929 1.00 86.69 126 ARG A CA 1
ATOM 1002 C C . ARG A 1 126 ? -2.696 -0.570 15.759 1.00 86.69 126 ARG A C 1
ATOM 1004 O O . ARG A 1 126 ? -1.503 -0.853 15.839 1.00 86.69 126 ARG A O 1
ATOM 1011 N N . GLY A 1 127 ? -3.231 0.489 16.369 1.00 87.56 127 GLY A N 1
ATOM 1012 C CA . GLY A 1 127 ? -2.460 1.396 17.231 1.00 87.56 127 GLY A CA 1
ATOM 1013 C C . GLY A 1 127 ? -1.291 2.088 16.516 1.00 87.56 127 GLY A C 1
ATOM 1014 O O . GLY A 1 127 ? -0.204 2.204 17.072 1.00 87.56 127 GLY A O 1
ATOM 1015 N N . LEU A 1 128 ? -1.485 2.502 15.263 1.00 87.88 128 LEU A N 1
ATOM 1016 C CA . LEU A 1 128 ? -0.499 3.229 14.470 1.00 87.88 128 LEU A CA 1
ATOM 1017 C C . LEU A 1 128 ? -0.156 4.578 15.104 1.00 87.88 128 LEU A C 1
ATOM 1019 O O . LEU A 1 128 ? -1.041 5.407 15.337 1.00 87.88 128 LEU A O 1
ATOM 1023 N N . ALA A 1 129 ? 1.142 4.814 15.277 1.00 86.19 129 ALA A N 1
ATOM 1024 C CA . ALA A 1 129 ? 1.693 6.140 15.516 1.00 86.19 129 ALA A CA 1
ATOM 1025 C C . ALA A 1 129 ? 1.667 6.983 14.231 1.00 86.19 129 ALA A C 1
ATOM 1027 O O . ALA A 1 129 ? 1.680 6.450 13.120 1.00 86.19 129 ALA A O 1
ATOM 1028 N N . ASN A 1 130 ? 1.676 8.308 14.378 1.00 82.06 130 ASN A N 1
ATOM 1029 C CA . ASN A 1 130 ? 1.819 9.203 13.234 1.00 82.06 130 ASN A CA 1
ATOM 1030 C C . ASN A 1 130 ? 3.140 8.921 12.491 1.00 82.06 130 ASN A C 1
ATOM 1032 O O . ASN A 1 130 ? 4.188 8.775 13.117 1.00 82.06 130 ASN A O 1
ATOM 1036 N N . GLY A 1 131 ? 3.077 8.833 11.164 1.00 82.94 131 GLY A N 1
ATOM 1037 C CA . GLY A 1 131 ? 4.192 8.448 10.295 1.00 82.94 131 GLY A CA 1
ATOM 1038 C C . GLY A 1 131 ? 4.409 6.937 10.130 1.00 82.94 131 GLY A C 1
ATOM 1039 O O . GLY A 1 131 ? 5.317 6.551 9.403 1.00 82.94 131 GLY A O 1
ATOM 1040 N N . ALA A 1 132 ? 3.596 6.077 10.756 1.00 87.69 132 ALA A N 1
ATOM 1041 C CA . ALA A 1 132 ? 3.746 4.618 10.668 1.00 87.69 132 ALA A CA 1
ATOM 1042 C C . ALA A 1 132 ? 2.998 3.971 9.484 1.00 87.69 132 ALA A C 1
ATOM 1044 O O . ALA A 1 132 ? 3.064 2.753 9.311 1.00 87.69 132 ALA A O 1
ATOM 1045 N N . LEU A 1 133 ? 2.263 4.764 8.699 1.00 89.62 133 LEU A N 1
ATOM 1046 C CA . LEU A 1 133 ? 1.550 4.307 7.510 1.00 89.62 133 LEU A CA 1
ATOM 1047 C C . LEU A 1 133 ? 2.431 4.458 6.267 1.00 89.62 133 LEU A C 1
ATOM 1049 O O . LEU A 1 133 ? 2.922 5.549 5.977 1.00 89.62 133 LEU A O 1
ATOM 1053 N N . TYR A 1 134 ? 2.585 3.372 5.519 1.00 91.31 134 TYR A N 1
ATOM 1054 C CA . TYR A 1 134 ? 3.415 3.295 4.323 1.00 91.31 134 TYR A CA 1
ATOM 1055 C C . TYR A 1 134 ? 2.570 2.937 3.105 1.00 91.31 134 TYR A C 1
ATOM 1057 O O . TYR A 1 134 ? 1.605 2.180 3.207 1.00 91.31 134 TYR A O 1
ATOM 1065 N N . LEU A 1 135 ? 2.976 3.464 1.951 1.00 91.62 135 LEU A N 1
ATOM 1066 C CA . LEU A 1 135 ? 2.431 3.129 0.643 1.00 91.62 135 LEU A CA 1
ATOM 1067 C C . LEU A 1 135 ? 3.564 2.677 -0.273 1.00 91.62 135 LEU A C 1
ATOM 1069 O O . LEU A 1 135 ? 4.572 3.369 -0.429 1.00 91.62 135 LEU A O 1
ATOM 1073 N N . VAL A 1 136 ? 3.396 1.506 -0.873 1.00 89.44 136 VAL A N 1
ATOM 1074 C CA . VAL A 1 136 ? 4.401 0.892 -1.735 1.00 89.44 136 VAL A CA 1
ATOM 1075 C C . VAL A 1 136 ? 4.356 1.521 -3.126 1.00 89.44 136 VAL A C 1
ATOM 1077 O O . VAL A 1 136 ? 3.374 1.401 -3.857 1.00 89.44 136 VAL A O 1
ATOM 1080 N N . THR A 1 137 ? 5.454 2.165 -3.512 1.00 84.88 137 THR A N 1
ATOM 1081 C CA . THR A 1 137 ? 5.617 2.868 -4.800 1.00 84.88 137 THR A CA 1
ATOM 1082 C C . THR A 1 137 ? 6.401 2.057 -5.835 1.00 84.88 137 THR A C 1
ATOM 1084 O O . THR A 1 137 ? 6.418 2.387 -7.022 1.00 84.88 137 THR A O 1
ATOM 1087 N N . GLY A 1 138 ? 7.058 0.987 -5.392 1.00 80.50 138 GLY A N 1
ATOM 1088 C CA . GLY A 1 138 ? 7.871 0.110 -6.215 1.00 80.50 138 GLY A CA 1
ATOM 1089 C C . GLY A 1 138 ? 8.201 -1.183 -5.484 1.00 80.50 138 GLY A C 1
ATOM 1090 O O . GLY A 1 138 ? 8.096 -1.261 -4.260 1.00 80.50 138 GLY A O 1
ATOM 1091 N N . CYS A 1 139 ? 8.584 -2.205 -6.235 1.00 73.00 139 CYS A N 1
ATOM 1092 C CA . CYS A 1 139 ? 9.073 -3.456 -5.685 1.00 73.00 139 CYS A CA 1
ATOM 1093 C C . CYS A 1 139 ? 10.180 -4.042 -6.556 1.00 73.00 139 CYS A C 1
ATOM 1095 O O . CYS A 1 139 ? 10.146 -3.963 -7.785 1.00 73.00 139 CYS A O 1
ATOM 1097 N N . GLU A 1 140 ? 11.141 -4.660 -5.884 1.00 71.31 140 GLU A N 1
ATOM 1098 C CA . GLU A 1 140 ? 12.150 -5.517 -6.488 1.00 71.31 140 GLU A CA 1
ATOM 1099 C C . GLU A 1 140 ? 11.740 -6.959 -6.224 1.00 71.31 140 GLU A C 1
ATOM 1101 O O . GLU A 1 140 ? 11.430 -7.333 -5.089 1.00 71.31 140 GLU A O 1
ATOM 1106 N N . LYS A 1 141 ? 11.670 -7.767 -7.281 1.00 71.00 141 LYS A N 1
ATOM 1107 C CA . LYS A 1 141 ? 11.344 -9.190 -7.166 1.00 71.00 141 LYS A CA 1
ATOM 1108 C C . LYS A 1 141 ? 12.434 -10.004 -7.837 1.00 71.00 141 LYS A C 1
ATOM 1110 O O . LYS A 1 141 ? 12.793 -9.734 -8.979 1.00 71.00 141 LYS A O 1
ATOM 1115 N N . SER A 1 142 ? 12.918 -11.017 -7.127 1.00 62.16 142 SER A N 1
ATOM 1116 C CA . SER A 1 142 ? 13.856 -12.003 -7.655 1.00 62.16 142 SER A CA 1
ATOM 1117 C C . SER A 1 142 ? 13.294 -13.411 -7.431 1.00 62.16 142 SER A C 1
ATOM 1119 O O . SER A 1 142 ? 12.730 -13.665 -6.361 1.00 62.16 142 SER A O 1
ATOM 1121 N N . PRO A 1 143 ? 13.414 -14.332 -8.408 1.00 60.34 143 PRO A N 1
ATOM 1122 C CA . PRO A 1 143 ? 12.977 -15.720 -8.248 1.00 60.34 143 PRO A CA 1
ATOM 1123 C C . PRO A 1 143 ? 13.804 -16.489 -7.205 1.00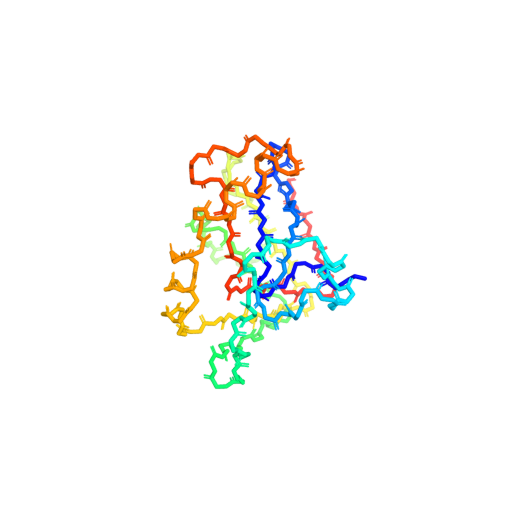 60.34 143 PRO A C 1
ATOM 1125 O O . PRO A 1 143 ? 13.347 -17.505 -6.688 1.00 60.34 143 PRO A O 1
ATOM 1128 N N . SER A 1 144 ? 15.001 -16.003 -6.870 1.00 56.72 144 SER A N 1
ATOM 1129 C CA . SER A 1 144 ? 15.868 -16.582 -5.846 1.00 56.72 144 SER A CA 1
ATOM 1130 C C . SER A 1 144 ? 16.780 -15.510 -5.267 1.00 56.72 144 SER A C 1
ATOM 1132 O O . SER A 1 144 ? 17.379 -14.751 -6.025 1.00 56.72 144 SER A O 1
ATOM 1134 N N . TRP A 1 145 ? 16.968 -15.502 -3.956 1.00 52.81 145 TRP A N 1
ATOM 1135 C CA . TRP A 1 145 ? 17.896 -14.595 -3.292 1.00 52.81 145 TRP A CA 1
ATOM 1136 C C . TRP A 1 145 ? 18.773 -15.366 -2.308 1.00 52.81 145 TRP A C 1
ATOM 1138 O O . TRP A 1 145 ? 18.344 -16.370 -1.738 1.00 52.81 145 TRP A O 1
ATOM 1148 N N . GLY A 1 146 ? 20.012 -14.907 -2.132 1.00 45.28 146 GLY A N 1
ATOM 1149 C CA . GLY A 1 146 ? 20.913 -15.375 -1.085 1.00 45.28 146 GLY A CA 1
ATOM 1150 C C . GLY A 1 146 ? 21.200 -14.244 -0.105 1.00 45.28 146 GLY A C 1
ATOM 1151 O O . GLY A 1 146 ? 21.439 -13.111 -0.520 1.00 45.28 146 GLY A O 1
ATOM 1152 N N . MET A 1 147 ? 21.182 -14.553 1.189 1.00 45.38 147 MET A N 1
ATOM 1153 C CA . MET A 1 147 ? 21.641 -13.647 2.238 1.00 45.38 147 MET A CA 1
ATOM 1154 C C . MET A 1 147 ? 22.954 -14.182 2.789 1.00 45.38 147 MET A C 1
ATOM 1156 O O . MET A 1 147 ? 23.039 -15.343 3.184 1.00 45.38 147 MET A O 1
ATOM 1160 N N . VAL A 1 148 ? 23.969 -13.328 2.808 1.00 39.88 148 VAL A N 1
ATOM 1161 C CA . VAL A 1 148 ? 25.218 -13.579 3.522 1.00 39.88 148 VAL A CA 1
ATOM 1162 C C . VAL A 1 148 ? 25.237 -12.593 4.684 1.00 39.88 148 VAL A C 1
ATOM 1164 O O . VAL A 1 148 ? 25.172 -11.387 4.451 1.00 39.88 148 VAL A O 1
ATOM 1167 N N . SER A 1 149 ? 25.241 -13.112 5.913 1.00 41.06 149 SER A N 1
ATOM 1168 C CA . SER A 1 149 ? 25.338 -12.337 7.158 1.00 41.06 149 SER A CA 1
ATOM 1169 C C . SER A 1 149 ? 26.702 -12.522 7.797 1.00 41.06 149 SER A C 1
ATOM 1171 O O . SER A 1 149 ? 27.110 -13.701 7.896 1.00 41.06 149 SER A O 1
#

Secondary structure (DSSP, 8-state):
---S-TTEEEEE-TTS-EEEEEETTS-TTSTTTTT-S-TT--PPPPPPGGGEEEEEEPTT-EEE-TT------SS------TTS--EEE-TT-EEEEEES--HHHHHHHHHHHHHHHHIIIIIS---PPTT--EE--EEEE-S--EEE-

Organism: NCBI:txid230809

Radius of gyration: 18.34 Å; chains: 1; bounding box: 55×30×36 Å

Sequence (149 aa):
RSGVAIGDVGRITPDREFDFFFNIYLPADHPINGGDVPGDFSPLEPYTQKDIFHTDFEPGDHVSSPSAHKLDLESPLKYVNPSICAILVLPHGVHLKKLENLGKMQEYFARNAESWYRYSNNVRGRGLANGALYLVTGCEKSPSWGMVS

Foldseek 3Di:
DQPDDAQWKAFQDPVRDTGTQAGQQDDCVPVRNVVRDQPPRDHQHDDDPVQKDWDKFAQFDKDKDPPDDDDDDDDDDDDDDDPDIWIKHARHTKIKIFGPDCPSVVVVCVVCVVSVVCSCCVVVVNPDDPPRMDGHGMDIDGPDIDTDD